Protein AF-A0AAU0KL67-F1 (afdb_monomer)

Secondary structure (DSSP, 8-state):
------S---GGG-EEEHHHHHHH-TTS-HHHHHHHHHTTS-EEETTEEEPP-S-GGGEEEETTEEEEEHHHHHHHHHHHHGGGS------------PPP-----------------

Solvent-accessible surface area (backbone atoms only — not comparable to full-atom values): 7781 Å² total; per-residue (Å²): 132,86,86,69,75,83,91,74,70,79,53,52,86,38,70,31,40,58,66,56,43,23,70,74,39,74,93,39,52,52,70,56,51,52,49,52,62,65,42,14,54,65,44,80,50,100,91,43,80,42,78,33,76,71,50,45,89,36,50,48,76,62,86,96,45,56,30,33,29,46,32,50,49,51,53,49,52,57,61,55,50,62,78,64,76,64,96,70,74,92,77,76,86,79,77,82,84,78,80,87,80,89,78,86,89,80,86,89,82,87,86,78,90,81,86,88,133

Nearest PDB structures (foldseek):
  6zqe-assembly1_UR  TM=4.432E-01  e=9.383E+00  Saccharomyces cerevisiae S288C

Sequence (117 aa):
MSNYPPTDKSLFGVWLTVKLLAEAEPSFTESAIRNYVFNAASRHTSKGPIPGNGLAPHISRIGAKVLINHGGFLCWIDGNRDAGGSSTSPTDYTQPIRPAECGKTAFNGKQGNRRQK

pLDDT: mean 74.3, std 20.86, range [38.91, 96.06]

Radius of gyration: 24.09 Å; Cα contacts (8 Å, 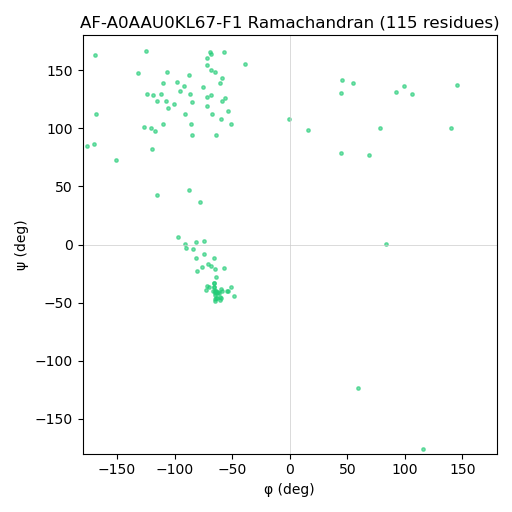|Δi|>4): 89; chains: 1; bounding box: 50×64×54 Å

Mean predicted aligned error: 15.28 Å

Foldseek 3Di:
DDPDDPPDDPLQAPWDFLVVLCVVPVVDDSVRSVVLVVQQCWDADPVGIDHGLVQVVQWDDDPPTIIGRNNSVVVSVVVVVVVVDDDDPDPDDDDDDDDDDDDDDDDDDDDDDDDDD

Structure (mmCIF, N/CA/C/O backbone):
data_AF-A0AAU0KL67-F1
#
_entry.id   AF-A0AAU0KL67-F1
#
loop_
_atom_site.group_PDB
_atom_site.id
_atom_site.type_symbol
_atom_site.label_atom_id
_atom_site.label_alt_id
_atom_site.label_comp_id
_atom_site.label_asym_id
_atom_site.label_entity_id
_atom_site.label_seq_id
_atom_site.pdbx_PDB_ins_code
_atom_site.Cartn_x
_atom_site.Cartn_y
_atom_site.Cartn_z
_atom_site.occupancy
_atom_site.B_iso_or_equiv
_atom_site.auth_seq_id
_atom_site.auth_comp_id
_atom_site.auth_asym_id
_atom_site.auth_atom_id
_atom_site.pdbx_PDB_model_num
ATOM 1 N N . MET A 1 1 ? -23.775 -7.820 30.293 1.00 41.78 1 MET A N 1
ATOM 2 C CA . MET A 1 1 ? -23.583 -7.864 28.827 1.00 41.78 1 MET A CA 1
ATOM 3 C C . MET A 1 1 ? -22.144 -7.461 28.559 1.00 41.78 1 MET A C 1
ATOM 5 O O . MET A 1 1 ? -21.760 -6.359 28.923 1.00 41.78 1 MET A O 1
ATOM 9 N N . SER A 1 2 ? -21.328 -8.402 28.087 1.00 45.41 2 SER A N 1
ATOM 10 C CA . SER A 1 2 ? -19.912 -8.184 27.776 1.00 45.41 2 SER A CA 1
ATOM 11 C C . SER A 1 2 ? -19.806 -7.245 26.568 1.00 45.41 2 SER A C 1
ATOM 13 O O . SER A 1 2 ? -20.215 -7.621 25.476 1.00 45.41 2 SER A O 1
ATOM 15 N N . ASN A 1 3 ? -19.304 -6.024 26.771 1.00 51.56 3 ASN A N 1
ATOM 16 C CA . ASN A 1 3 ? -19.029 -5.044 25.712 1.00 51.56 3 ASN A CA 1
ATOM 17 C C . ASN A 1 3 ? -17.620 -5.247 25.134 1.00 51.56 3 ASN A C 1
ATOM 19 O O . ASN A 1 3 ? -16.854 -4.293 25.008 1.00 51.56 3 ASN A O 1
ATOM 23 N N . TYR A 1 4 ? -17.245 -6.488 24.823 1.00 53.50 4 TYR A N 1
ATOM 24 C CA . TYR A 1 4 ? -16.038 -6.720 24.036 1.00 53.50 4 TYR A CA 1
ATOM 25 C C . TYR A 1 4 ? -16.395 -6.604 22.551 1.00 53.50 4 TYR A C 1
ATOM 27 O O . TYR A 1 4 ? -17.294 -7.317 22.094 1.00 53.50 4 TYR A O 1
ATOM 35 N N . PRO A 1 5 ? -15.741 -5.710 21.782 1.00 56.88 5 PRO A N 1
ATOM 36 C CA . PRO A 1 5 ? -15.873 -5.740 20.334 1.00 56.88 5 PRO A CA 1
ATOM 37 C C . PRO A 1 5 ? -15.403 -7.118 19.844 1.00 56.88 5 PRO A C 1
ATOM 39 O O . PRO A 1 5 ? -14.469 -7.673 20.426 1.00 56.88 5 PRO A O 1
ATOM 42 N N . PRO A 1 6 ? -16.032 -7.698 18.810 1.00 48.41 6 PRO A N 1
ATOM 43 C CA . PRO A 1 6 ? -15.644 -9.011 18.309 1.00 48.41 6 PRO A CA 1
ATOM 44 C C . PRO A 1 6 ? -14.178 -8.968 17.852 1.00 48.41 6 PRO A C 1
ATOM 46 O O . PRO A 1 6 ? -13.856 -8.353 16.836 1.00 48.41 6 PRO A O 1
ATOM 49 N N . THR A 1 7 ? -13.292 -9.599 18.625 1.00 60.56 7 THR A N 1
ATOM 50 C CA . THR A 1 7 ? -11.833 -9.690 18.424 1.00 60.56 7 THR A CA 1
ATOM 51 C C . THR A 1 7 ? -11.447 -10.714 17.352 1.00 60.56 7 THR A C 1
ATOM 53 O O . THR A 1 7 ? -10.454 -11.417 17.489 1.00 60.56 7 THR A O 1
ATOM 56 N N . ASP A 1 8 ? -12.240 -10.826 16.290 1.00 50.72 8 ASP A N 1
ATOM 57 C CA . ASP A 1 8 ? -11.956 -11.724 15.171 1.00 50.72 8 ASP A CA 1
ATOM 58 C C . ASP A 1 8 ? -12.546 -11.162 13.876 1.00 50.72 8 ASP A C 1
ATOM 60 O O . ASP A 1 8 ? -13.576 -11.596 13.361 1.00 50.72 8 ASP A O 1
ATOM 64 N N . LYS A 1 9 ? -11.918 -10.111 13.359 1.00 56.50 9 LYS A N 1
ATOM 65 C CA . LYS A 1 9 ? -11.990 -9.833 11.928 1.00 56.50 9 LYS A CA 1
ATOM 66 C C . LYS A 1 9 ? -10.572 -9.951 11.428 1.00 56.50 9 LYS A C 1
ATOM 68 O O . LYS A 1 9 ? -9.792 -9.018 11.607 1.00 56.50 9 LYS A O 1
ATOM 73 N N . SER A 1 10 ? -10.222 -11.103 10.863 1.00 67.38 10 SER A N 1
ATOM 74 C CA . SER A 1 10 ? -8.926 -11.257 10.214 1.00 67.38 10 SER A CA 1
ATOM 75 C C . SER A 1 10 ? -8.770 -10.140 9.172 1.00 67.38 10 SER A C 1
ATOM 77 O O . SER A 1 10 ? -9.543 -10.012 8.220 1.00 67.38 10 SER A O 1
ATOM 79 N N . LEU A 1 11 ? -7.806 -9.247 9.402 1.00 72.94 11 LEU A N 1
ATOM 80 C CA . LEU A 1 11 ? -7.597 -8.082 8.540 1.00 72.94 11 LEU A CA 1
ATOM 81 C C . LEU A 1 11 ? -6.949 -8.465 7.203 1.00 72.94 11 LEU A C 1
ATOM 83 O O . LEU A 1 11 ? -6.930 -7.656 6.285 1.00 72.94 11 LEU A O 1
ATOM 87 N N . PHE A 1 12 ? -6.519 -9.721 7.050 1.00 78.00 12 PHE A N 1
ATOM 88 C CA . PHE A 1 12 ? -5.837 -10.249 5.868 1.00 78.00 12 PHE A CA 1
ATOM 89 C C . PHE A 1 12 ? -6.557 -9.963 4.540 1.00 78.00 12 PHE A C 1
ATOM 91 O O . PHE A 1 12 ? -5.903 -9.682 3.540 1.00 78.00 12 PHE A O 1
ATOM 98 N N . GLY A 1 13 ? -7.892 -9.992 4.508 1.00 84.25 13 GLY A N 1
ATOM 99 C CA . GLY A 1 13 ? -8.675 -9.698 3.298 1.00 84.25 13 GLY A CA 1
ATOM 100 C C . GLY A 1 13 ? -9.061 -8.225 3.119 1.00 84.25 13 GLY A C 1
ATOM 101 O O . GLY A 1 13 ? -9.714 -7.876 2.134 1.00 84.25 13 GLY A O 1
ATOM 102 N N . VAL A 1 14 ? -8.716 -7.359 4.072 1.00 91.81 14 VAL A N 1
ATOM 103 C CA . VAL A 1 14 ? -9.239 -5.994 4.155 1.00 91.81 14 VAL A CA 1
ATOM 104 C C . VAL A 1 14 ? -8.330 -5.019 3.410 1.00 91.81 14 VAL A C 1
ATOM 106 O O . VAL A 1 14 ? -7.104 -5.040 3.521 1.00 91.81 14 VAL A O 1
ATOM 109 N N . TRP A 1 15 ? -8.962 -4.122 2.656 1.00 94.12 15 TRP A N 1
ATOM 110 C CA . TRP A 1 15 ? -8.309 -2.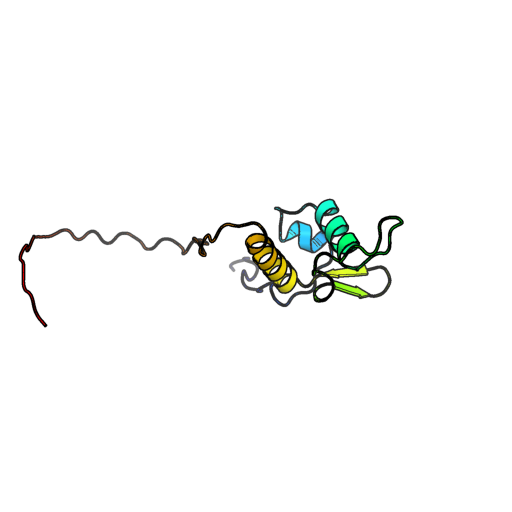993 2.007 1.00 94.12 15 TRP A CA 1
ATOM 111 C C . TRP A 1 15 ? -8.347 -1.782 2.935 1.00 94.12 15 TRP A C 1
ATOM 113 O O . TRP A 1 15 ? -9.413 -1.226 3.205 1.00 94.12 15 TRP A O 1
ATOM 123 N N . LEU A 1 16 ? -7.181 -1.372 3.422 1.00 94.38 16 LEU A N 1
ATOM 124 C CA . LEU A 1 16 ? -7.033 -0.275 4.371 1.00 94.38 16 LEU A CA 1
ATOM 125 C C . LEU A 1 16 ? -6.456 0.960 3.685 1.00 94.38 16 LEU A C 1
ATOM 127 O O . LEU A 1 16 ? -5.669 0.873 2.744 1.00 94.38 16 LEU A O 1
ATOM 131 N N . THR A 1 17 ? -6.841 2.140 4.169 1.00 95.75 17 THR A N 1
ATOM 132 C CA . THR A 1 17 ? -6.135 3.375 3.801 1.00 95.75 17 THR A CA 1
ATOM 133 C C . THR A 1 17 ? -4.775 3.413 4.488 1.00 95.75 17 THR A C 1
ATOM 135 O O . THR A 1 17 ? -4.577 2.756 5.504 1.00 95.75 17 THR A O 1
ATOM 138 N N . VAL A 1 18 ? -3.853 4.234 3.986 1.00 94.50 18 VAL A N 1
ATOM 139 C CA . VAL A 1 18 ? -2.509 4.390 4.574 1.00 94.50 18 VAL A CA 1
ATOM 140 C C . VAL A 1 18 ? -2.565 4.728 6.072 1.00 94.50 18 VAL A C 1
ATOM 142 O O . VAL A 1 18 ? -1.812 4.159 6.853 1.00 94.50 18 VAL A O 1
ATOM 145 N N . LYS A 1 19 ? -3.503 5.592 6.483 1.00 94.25 19 LYS A N 1
ATOM 146 C CA . LYS A 1 19 ? -3.702 5.945 7.893 1.00 94.25 19 LYS A CA 1
ATOM 147 C C . LYS A 1 19 ? -4.166 4.746 8.728 1.00 94.25 19 LYS A C 1
ATOM 149 O O . LYS A 1 19 ? -3.574 4.461 9.758 1.00 94.25 19 LYS A O 1
ATOM 154 N N . LEU A 1 20 ? -5.185 4.023 8.259 1.00 93.69 20 LEU A N 1
ATOM 155 C CA . LEU A 1 20 ? -5.703 2.842 8.962 1.00 93.69 20 LEU A CA 1
ATOM 156 C C . LEU A 1 20 ? -4.677 1.706 9.013 1.00 93.69 20 LEU A C 1
ATOM 158 O O . LEU A 1 20 ? -4.629 0.971 9.990 1.00 93.69 20 LEU A O 1
ATOM 162 N N . LEU A 1 21 ? -3.848 1.568 7.977 1.00 92.31 21 LEU A N 1
ATOM 163 C CA . LEU A 1 21 ? -2.767 0.592 7.960 1.00 92.31 21 LEU A CA 1
ATOM 164 C C . LEU A 1 21 ? -1.697 0.927 9.009 1.00 92.31 21 LEU A C 1
ATOM 166 O O . LEU A 1 21 ? -1.227 0.023 9.685 1.00 92.31 21 LEU A O 1
ATOM 170 N N . ALA A 1 22 ? -1.356 2.208 9.182 1.00 93.88 22 ALA A N 1
ATOM 171 C CA . ALA A 1 22 ? -0.429 2.650 10.228 1.00 93.88 22 ALA A CA 1
ATOM 172 C C . ALA A 1 22 ? -0.992 2.442 11.647 1.00 93.88 22 ALA A C 1
ATOM 174 O O . ALA A 1 22 ? -0.243 2.165 12.577 1.00 93.88 22 ALA A O 1
ATOM 175 N N . GLU A 1 23 ? -2.311 2.573 11.818 1.00 92.12 23 GLU A N 1
ATOM 176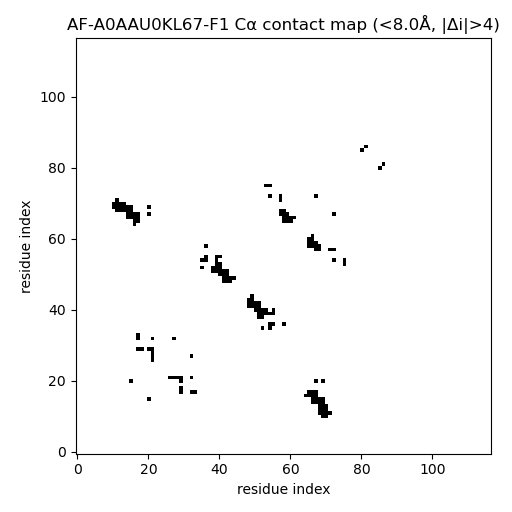 C CA . GLU A 1 23 ? -2.988 2.272 13.087 1.00 92.12 23 GLU A CA 1
ATOM 177 C C . GLU A 1 23 ? -3.036 0.761 13.369 1.00 92.12 23 GLU A C 1
ATOM 179 O O . GLU A 1 23 ? -2.908 0.353 14.521 1.00 92.12 23 GLU A O 1
ATOM 184 N N . ALA A 1 24 ? -3.198 -0.065 12.328 1.00 89.38 24 ALA A N 1
ATOM 185 C CA . ALA A 1 24 ? -3.194 -1.523 12.442 1.00 89.38 24 ALA A CA 1
ATOM 186 C C . ALA A 1 24 ? -1.788 -2.089 12.704 1.00 89.38 24 ALA A C 1
ATOM 188 O O . ALA A 1 24 ? -1.645 -3.007 13.506 1.00 89.38 24 ALA A O 1
ATOM 189 N N . GLU A 1 25 ? -0.762 -1.528 12.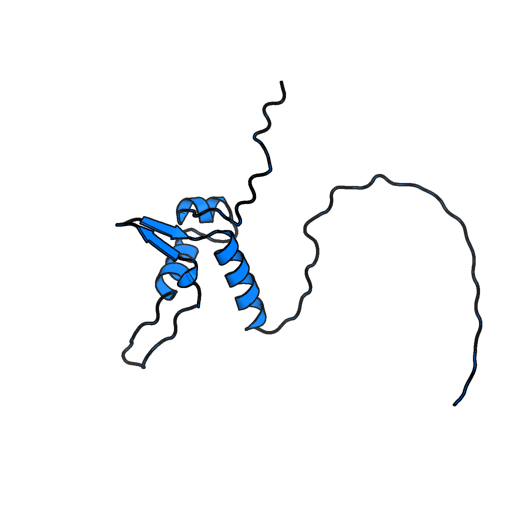058 1.00 89.44 25 GLU A N 1
ATOM 190 C CA . GLU A 1 25 ? 0.632 -1.968 12.154 1.00 89.44 25 GLU A CA 1
ATOM 191 C C . GLU A 1 25 ? 1.524 -0.838 12.697 1.00 89.44 25 GLU A C 1
ATOM 193 O O . GLU A 1 25 ? 2.201 -0.150 11.923 1.00 89.44 25 GLU A O 1
ATOM 198 N N . PRO A 1 26 ? 1.583 -0.641 14.031 1.00 88.44 26 PRO A N 1
ATOM 199 C CA . PRO A 1 26 ? 2.283 0.492 14.644 1.00 88.44 26 PRO A CA 1
ATOM 200 C C . PRO A 1 26 ? 3.804 0.468 14.429 1.00 88.44 26 PRO A C 1
ATOM 202 O O . PRO A 1 26 ? 4.481 1.467 14.673 1.00 88.44 26 PRO A O 1
ATOM 205 N N . SER A 1 27 ? 4.361 -0.648 13.947 1.00 90.69 27 SER A N 1
ATOM 206 C CA . SER A 1 27 ? 5.760 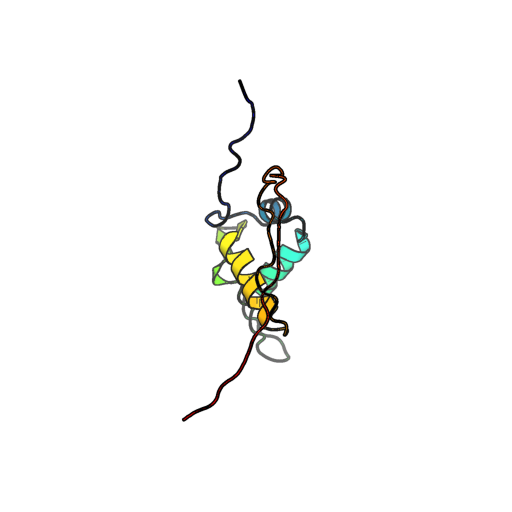-0.749 13.519 1.00 90.69 27 SER A CA 1
ATOM 207 C C . SER A 1 27 ? 6.081 0.121 12.298 1.00 90.69 27 SER A C 1
ATOM 209 O O . SER A 1 27 ? 7.247 0.457 12.084 1.00 90.69 27 SER A O 1
ATOM 211 N N . PHE A 1 28 ? 5.075 0.513 11.508 1.00 91.19 28 PHE A N 1
ATOM 212 C CA . PHE A 1 28 ? 5.253 1.351 10.327 1.00 91.19 28 PHE A CA 1
ATOM 213 C C . PHE A 1 28 ? 4.562 2.699 10.500 1.00 91.19 28 PHE A C 1
ATOM 215 O O . PHE A 1 28 ? 3.353 2.800 10.683 1.00 91.19 28 PHE A O 1
ATOM 222 N N . THR A 1 29 ? 5.336 3.774 10.362 1.00 95.00 29 THR A N 1
ATOM 223 C CA . THR A 1 29 ? 4.760 5.121 10.330 1.00 95.00 29 THR A CA 1
ATOM 224 C C . THR A 1 29 ? 4.010 5.359 9.021 1.00 95.00 29 THR A C 1
ATOM 226 O O . THR A 1 29 ? 4.348 4.803 7.972 1.00 95.00 29 THR A O 1
ATOM 229 N N . GLU A 1 30 ? 3.035 6.268 9.047 1.00 94.44 30 GLU A N 1
ATOM 230 C CA . GLU A 1 30 ? 2.299 6.668 7.844 1.00 94.44 30 GLU A CA 1
ATOM 231 C C . GLU A 1 30 ? 3.249 7.139 6.724 1.00 94.44 30 GLU A C 1
ATOM 233 O O . GLU A 1 30 ? 3.081 6.787 5.555 1.00 94.44 30 GLU A O 1
ATOM 238 N N . SER A 1 31 ? 4.299 7.882 7.087 1.00 95.31 31 SER A N 1
ATOM 239 C CA . SER A 1 31 ? 5.341 8.340 6.163 1.00 95.31 31 SER A CA 1
ATOM 240 C C . SER A 1 31 ? 6.110 7.183 5.520 1.00 95.31 31 SER A C 1
ATOM 242 O O . SER A 1 31 ? 6.375 7.224 4.316 1.00 95.31 31 SER A O 1
ATOM 244 N N . ALA A 1 32 ? 6.437 6.137 6.285 1.00 94.19 32 ALA A N 1
ATOM 245 C CA . ALA A 1 32 ? 7.104 4.948 5.757 1.00 94.19 32 ALA A CA 1
ATOM 246 C C . ALA A 1 32 ? 6.208 4.214 4.749 1.00 94.19 32 ALA A C 1
ATOM 248 O O . ALA A 1 32 ? 6.645 3.920 3.636 1.00 94.19 32 ALA A O 1
ATOM 249 N N . ILE A 1 33 ? 4.930 4.018 5.085 1.00 94.69 33 ILE A N 1
ATOM 250 C CA . ILE A 1 33 ? 3.947 3.388 4.192 1.00 94.69 33 ILE A CA 1
ATOM 251 C C . ILE A 1 33 ? 3.791 4.199 2.898 1.00 94.69 33 ILE A C 1
ATOM 253 O O . ILE A 1 33 ? 3.831 3.636 1.803 1.00 94.69 33 ILE A O 1
ATOM 257 N N . ARG A 1 34 ? 3.686 5.531 2.991 1.00 94.75 34 ARG A N 1
ATOM 258 C CA . ARG A 1 34 ? 3.629 6.418 1.812 1.00 94.75 34 ARG A CA 1
ATOM 259 C C . ARG A 1 34 ? 4.869 6.276 0.927 1.00 94.75 34 ARG A C 1
ATOM 261 O O . ARG A 1 34 ? 4.736 6.238 -0.296 1.00 94.75 34 ARG A O 1
ATOM 268 N N . ASN A 1 35 ? 6.055 6.149 1.521 1.00 94.44 35 ASN A N 1
ATOM 269 C CA . ASN A 1 35 ? 7.290 5.914 0.775 1.00 94.44 35 ASN A CA 1
ATOM 270 C C . ASN A 1 35 ? 7.275 4.549 0.060 1.00 94.44 35 ASN A C 1
ATOM 272 O O . ASN A 1 35 ? 7.641 4.466 -1.113 1.00 94.44 35 ASN A O 1
ATOM 276 N N . TYR A 1 36 ? 6.794 3.484 0.709 1.00 93.31 36 TYR A N 1
ATOM 277 C CA . TYR A 1 36 ? 6.662 2.174 0.060 1.00 93.31 36 TYR A CA 1
ATOM 278 C C . TYR A 1 36 ? 5.669 2.191 -1.102 1.00 93.31 36 TYR A C 1
ATOM 280 O O . TYR A 1 36 ? 5.962 1.628 -2.155 1.00 93.31 36 TYR A O 1
ATOM 288 N N . VAL A 1 37 ? 4.545 2.894 -0.957 1.00 93.31 37 VAL A N 1
ATOM 289 C CA . VAL A 1 37 ? 3.580 3.104 -2.048 1.00 93.31 37 VAL A CA 1
ATOM 290 C C . VAL A 1 37 ? 4.212 3.868 -3.211 1.00 93.31 37 VAL A C 1
ATOM 292 O O . VAL A 1 37 ? 3.974 3.539 -4.373 1.00 93.31 37 VAL A O 1
ATOM 295 N N . PHE A 1 38 ? 5.014 4.893 -2.922 1.00 91.62 38 PHE A N 1
ATOM 296 C CA . PHE A 1 38 ? 5.703 5.671 -3.950 1.00 91.62 38 PHE A CA 1
ATOM 297 C C . PHE A 1 38 ? 6.728 4.826 -4.722 1.00 91.62 38 PHE A C 1
ATOM 299 O O . PHE A 1 38 ? 6.807 4.919 -5.945 1.00 91.62 38 PHE A O 1
ATOM 306 N N . ASN A 1 39 ? 7.463 3.959 -4.023 1.00 91.19 39 ASN A N 1
ATOM 307 C CA . ASN A 1 39 ? 8.462 3.063 -4.612 1.00 91.19 39 ASN A CA 1
ATOM 308 C C . ASN A 1 39 ? 7.862 1.785 -5.232 1.00 91.19 39 ASN A C 1
ATOM 310 O O . ASN A 1 39 ? 8.612 0.933 -5.706 1.00 91.19 39 ASN A O 1
ATOM 314 N N . ALA A 1 40 ? 6.535 1.631 -5.230 1.00 91.69 40 ALA A N 1
ATOM 315 C CA . ALA A 1 40 ? 5.873 0.429 -5.727 1.00 91.69 40 ALA A CA 1
ATOM 316 C C . ALA A 1 40 ? 5.953 0.259 -7.242 1.00 91.69 40 ALA A C 1
ATOM 318 O O . ALA A 1 40 ? 6.108 -0.857 -7.734 1.00 91.69 40 ALA A O 1
ATOM 319 N N . ALA A 1 41 ? 5.870 1.362 -7.981 1.00 88.12 41 ALA A N 1
ATOM 320 C CA . ALA A 1 41 ? 5.957 1.342 -9.432 1.00 88.12 41 ALA A CA 1
ATOM 321 C C . ALA A 1 41 ? 7.414 1.434 -9.902 1.00 88.12 41 ALA A C 1
ATOM 323 O O . ALA A 1 41 ? 8.231 2.145 -9.312 1.00 88.12 41 ALA A O 1
ATOM 324 N N . SER A 1 42 ? 7.721 0.762 -11.013 1.00 89.06 42 SER A N 1
ATOM 325 C CA . SER A 1 42 ? 8.975 0.978 -11.735 1.00 89.06 42 SER A CA 1
ATOM 326 C C . SER A 1 42 ? 9.072 2.429 -12.200 1.00 89.06 42 SER A C 1
ATOM 328 O O . SER A 1 42 ? 8.094 2.989 -12.705 1.00 89.06 42 SER A O 1
ATOM 330 N N . ARG A 1 43 ? 10.256 3.028 -12.083 1.00 89.81 43 ARG A N 1
ATOM 331 C CA . ARG A 1 43 ? 10.494 4.426 -12.463 1.00 89.81 43 ARG A CA 1
ATOM 332 C C . ARG A 1 43 ? 11.738 4.558 -13.325 1.00 89.81 43 ARG A C 1
ATOM 334 O O . ARG A 1 43 ? 12.708 3.833 -13.138 1.00 89.81 43 ARG A O 1
ATOM 341 N N . HIS A 1 44 ? 11.723 5.522 -14.235 1.00 88.81 44 HIS A N 1
ATOM 342 C CA . HIS A 1 44 ? 12.883 5.856 -15.053 1.00 88.81 44 HIS A CA 1
ATOM 343 C C . HIS A 1 44 ? 13.646 7.005 -14.408 1.00 88.81 44 HIS A C 1
ATOM 345 O O . HIS A 1 44 ? 13.057 8.011 -14.015 1.00 88.81 44 HIS A O 1
ATOM 351 N N . THR A 1 45 ? 14.959 6.849 -14.290 1.00 89.12 45 THR A N 1
ATOM 352 C CA . THR A 1 45 ? 15.857 7.903 -13.813 1.00 89.12 45 THR A CA 1
ATOM 353 C C . THR A 1 45 ? 16.958 8.137 -14.835 1.00 89.12 45 THR A C 1
ATOM 355 O O . THR A 1 45 ? 17.176 7.310 -15.717 1.00 89.12 45 THR A O 1
ATOM 358 N N . SER A 1 46 ? 17.700 9.236 -14.696 1.00 89.31 46 SER A N 1
ATOM 359 C CA . SER A 1 46 ? 18.882 9.513 -15.526 1.00 89.31 46 SER A CA 1
ATOM 360 C C . SER A 1 46 ? 19.951 8.415 -15.455 1.00 89.31 46 SER A C 1
ATOM 362 O O . SER A 1 46 ? 20.770 8.303 -16.359 1.00 89.31 46 SER A O 1
ATOM 364 N N . LYS A 1 47 ? 19.931 7.585 -14.403 1.00 86.06 47 LYS A N 1
ATOM 365 C CA . LYS A 1 47 ? 20.829 6.438 -14.209 1.00 86.06 47 LYS A CA 1
ATOM 366 C C . LYS A 1 47 ? 20.280 5.122 -14.780 1.00 86.06 47 LYS A C 1
ATOM 368 O O . LYS A 1 47 ? 20.941 4.099 -14.654 1.00 86.06 47 LYS A O 1
ATOM 373 N N . GLY A 1 48 ? 19.087 5.136 -15.378 1.00 90.06 48 GLY A N 1
ATOM 374 C CA . GLY A 1 48 ? 18.412 3.957 -15.923 1.00 90.06 48 GLY A CA 1
ATOM 375 C C . GLY A 1 48 ? 17.092 3.606 -15.218 1.00 90.06 48 GLY A C 1
ATOM 376 O O . GLY A 1 48 ? 16.620 4.358 -14.349 1.00 90.06 48 GLY A O 1
ATOM 377 N N . PRO A 1 49 ? 16.460 2.485 -15.619 1.00 90.75 49 PRO A N 1
ATOM 378 C CA . PRO A 1 49 ? 15.217 2.004 -15.029 1.00 90.75 49 PRO A CA 1
ATOM 379 C C . PRO A 1 49 ? 15.467 1.440 -13.626 1.00 90.75 49 PRO A C 1
ATOM 381 O O . PRO A 1 49 ? 16.317 0.576 -13.427 1.00 90.75 49 PRO A O 1
ATOM 384 N N . ILE A 1 50 ? 14.707 1.926 -12.649 1.00 88.00 50 ILE A N 1
ATOM 385 C CA . ILE A 1 50 ? 14.698 1.405 -11.283 1.00 88.00 50 ILE A CA 1
ATOM 386 C C . ILE A 1 50 ? 13.462 0.509 -11.140 1.00 88.00 50 ILE A C 1
ATOM 388 O O . ILE A 1 50 ? 12.342 1.004 -11.341 1.00 88.00 50 ILE A O 1
ATOM 392 N N . PRO A 1 51 ? 13.630 -0.783 -10.801 1.00 88.44 51 PRO A N 1
ATOM 393 C CA . PRO A 1 51 ? 12.500 -1.667 -10.552 1.00 88.44 51 PRO A CA 1
ATOM 394 C C . PRO A 1 51 ? 11.722 -1.206 -9.312 1.00 88.44 51 PRO A C 1
ATOM 396 O O . PRO A 1 51 ? 12.288 -0.635 -8.379 1.00 88.44 51 PRO A O 1
ATOM 399 N N . GLY A 1 52 ? 10.408 -1.433 -9.317 1.00 88.12 52 GLY A N 1
ATOM 400 C CA . GLY A 1 52 ? 9.572 -1.184 -8.144 1.00 88.12 52 GLY A CA 1
ATOM 401 C C . GLY A 1 52 ? 9.880 -2.173 -7.016 1.00 88.12 52 GLY A C 1
ATOM 402 O O . GLY A 1 52 ? 10.464 -3.229 -7.248 1.00 88.12 52 GLY A O 1
ATOM 403 N N . ASN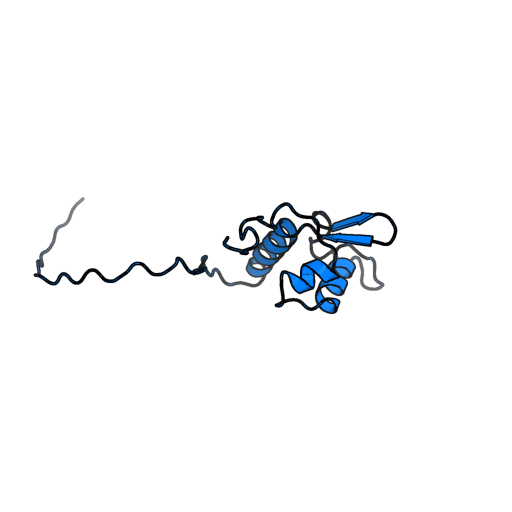 A 1 53 ? 9.447 -1.862 -5.796 1.00 88.00 53 ASN A N 1
ATOM 404 C CA . ASN A 1 53 ? 9.671 -2.719 -4.624 1.00 88.00 53 ASN A CA 1
ATOM 405 C C . ASN A 1 53 ? 8.785 -3.983 -4.571 1.00 88.00 53 ASN A C 1
ATOM 407 O O . ASN A 1 53 ? 8.828 -4.694 -3.577 1.00 88.00 53 ASN A O 1
ATOM 411 N N . GLY A 1 54 ? 7.955 -4.247 -5.585 1.00 87.12 54 GLY A N 1
ATOM 412 C CA . GLY A 1 54 ? 7.067 -5.415 -5.623 1.00 87.12 54 GLY A CA 1
ATOM 413 C C . GLY A 1 54 ? 5.736 -5.252 -4.880 1.00 87.12 54 GLY A C 1
ATOM 414 O O . GLY A 1 54 ? 4.919 -6.162 -4.927 1.00 87.12 54 GLY A O 1
ATOM 415 N N . LEU A 1 55 ? 5.464 -4.094 -4.263 1.00 91.06 55 LEU A N 1
ATOM 416 C CA . LEU A 1 55 ? 4.208 -3.836 -3.540 1.00 91.06 55 LEU A CA 1
ATOM 417 C C . LEU A 1 55 ? 3.037 -3.434 -4.463 1.00 91.06 55 LEU A C 1
ATOM 419 O O . LEU A 1 55 ? 1.882 -3.424 -4.045 1.00 91.06 55 LEU A O 1
ATOM 423 N N . ALA A 1 56 ? 3.311 -3.125 -5.735 1.00 90.50 56 ALA A N 1
ATOM 424 C CA . ALA A 1 56 ? 2.314 -2.693 -6.719 1.00 90.50 56 ALA A CA 1
ATOM 425 C C . ALA A 1 56 ? 1.026 -3.550 -6.806 1.00 90.50 56 ALA A C 1
ATOM 427 O O . ALA A 1 56 ? -0.045 -2.944 -6.835 1.00 90.50 56 ALA A O 1
ATOM 428 N N . PRO A 1 57 ? 1.058 -4.902 -6.816 1.00 90.88 57 PRO A N 1
ATOM 429 C CA . PRO A 1 57 ? -0.159 -5.716 -6.920 1.00 90.88 57 PRO A CA 1
ATOM 430 C C . PRO A 1 57 ? -1.071 -5.637 -5.686 1.00 90.88 57 PRO A C 1
ATOM 432 O O . PRO A 1 57 ? -2.254 -5.955 -5.778 1.00 90.88 57 PRO A O 1
ATOM 435 N N . HIS A 1 58 ? -0.553 -5.191 -4.538 1.00 93.88 58 HIS A N 1
ATOM 436 C CA . HIS A 1 58 ? -1.314 -5.056 -3.291 1.00 93.88 58 HIS A CA 1
ATOM 437 C C . HIS A 1 58 ? -1.833 -3.631 -3.061 1.00 93.88 58 HIS A C 1
ATOM 439 O O . HIS A 1 58 ? -2.389 -3.336 -2.001 1.00 93.88 58 HIS A O 1
ATOM 445 N N . ILE A 1 59 ? -1.661 -2.743 -4.045 1.00 94.19 59 ILE A N 1
ATOM 446 C CA . ILE A 1 59 ? -2.100 -1.351 -3.996 1.00 94.19 59 ILE A CA 1
ATOM 447 C C . ILE A 1 59 ? -3.237 -1.145 -4.994 1.00 94.19 59 ILE A C 1
ATOM 449 O O . ILE A 1 59 ? -3.106 -1.429 -6.181 1.00 94.19 59 ILE A O 1
ATOM 453 N N . SER A 1 60 ? -4.332 -0.556 -4.521 1.00 94.19 60 SER A N 1
ATOM 454 C CA . SER A 1 60 ? -5.441 -0.105 -5.356 1.00 94.19 60 SER A CA 1
ATOM 455 C C . SER A 1 60 ? -5.616 1.402 -5.206 1.00 94.19 60 SER A C 1
ATOM 457 O O . SER A 1 60 ? -5.666 1.939 -4.097 1.00 94.19 60 SER A O 1
ATOM 459 N N . ARG A 1 61 ? -5.673 2.113 -6.335 1.00 94.50 61 ARG A N 1
ATOM 460 C CA . ARG A 1 61 ? -5.880 3.565 -6.374 1.00 94.50 61 ARG A CA 1
ATOM 461 C C . ARG A 1 61 ? -7.303 3.846 -6.837 1.00 94.50 61 ARG A C 1
ATOM 463 O O . ARG A 1 61 ? -7.660 3.506 -7.960 1.00 94.50 61 ARG A O 1
ATOM 470 N N . ILE A 1 62 ? -8.099 4.483 -5.979 1.00 93.88 62 ILE A N 1
ATOM 471 C CA . ILE A 1 62 ? -9.483 4.874 -6.271 1.00 93.88 62 ILE A CA 1
ATOM 472 C C . ILE A 1 62 ? -9.577 6.395 -6.136 1.00 93.88 62 ILE A C 1
ATOM 474 O O . ILE A 1 62 ? -9.639 6.941 -5.031 1.00 93.88 62 ILE A O 1
ATOM 478 N N . GLY A 1 63 ? -9.542 7.091 -7.275 1.00 92.44 63 GLY A N 1
ATOM 479 C CA . GLY A 1 63 ? -9.459 8.552 -7.317 1.00 92.44 63 GLY A CA 1
ATOM 480 C C . GLY A 1 63 ? -8.202 9.062 -6.605 1.00 92.44 63 GLY A C 1
ATOM 481 O O . GLY A 1 63 ? -7.091 8.647 -6.921 1.00 92.44 63 GLY A O 1
ATOM 482 N N . ALA A 1 64 ? -8.381 9.941 -5.616 1.00 89.88 64 ALA A N 1
ATOM 483 C CA . ALA A 1 64 ? -7.289 10.474 -4.795 1.00 89.88 64 ALA A CA 1
ATOM 484 C C . ALA A 1 64 ? -6.888 9.562 -3.616 1.00 89.88 64 ALA A C 1
ATOM 486 O O . ALA A 1 64 ? -5.962 9.890 -2.872 1.00 89.88 64 ALA A O 1
ATOM 487 N N . LYS A 1 65 ? -7.592 8.442 -3.399 1.00 91.69 65 LYS A N 1
ATOM 488 C CA . LYS A 1 65 ? -7.341 7.538 -2.270 1.00 91.69 65 LYS A CA 1
ATOM 489 C C . LYS A 1 65 ? -6.470 6.358 -2.688 1.00 91.69 65 LYS A C 1
ATOM 4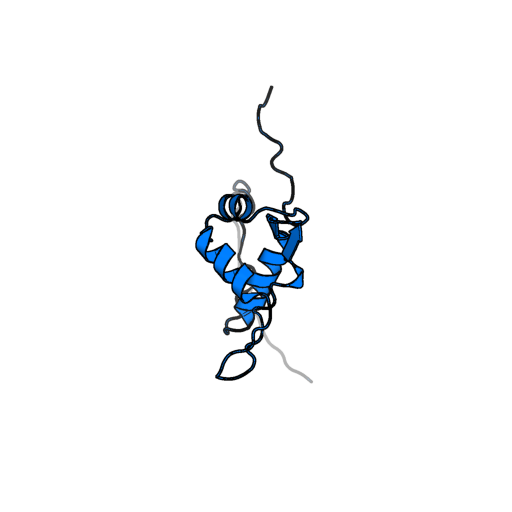91 O O . LYS A 1 65 ? -6.664 5.764 -3.748 1.00 91.69 65 LYS A O 1
ATOM 496 N N . VAL A 1 66 ? -5.546 5.995 -1.801 1.00 95.00 66 VAL A N 1
ATOM 497 C CA . VAL A 1 66 ? -4.720 4.790 -1.907 1.00 95.00 66 VAL A CA 1
ATOM 498 C C . VAL A 1 66 ? -5.198 3.785 -0.871 1.00 95.00 66 VAL A C 1
ATOM 500 O O . VAL A 1 66 ? -5.237 4.092 0.324 1.00 95.00 66 VAL A O 1
ATOM 503 N N . LEU A 1 67 ? -5.554 2.600 -1.352 1.00 96.06 67 LEU A N 1
ATOM 504 C CA . LEU A 1 67 ? -5.915 1.445 -0.551 1.00 96.06 67 LEU A CA 1
ATOM 505 C C . LEU A 1 67 ? -4.828 0.385 -0.678 1.00 96.06 67 LEU A C 1
ATOM 507 O O . LEU A 1 67 ? -4.301 0.151 -1.766 1.00 96.06 67 LEU A O 1
ATOM 511 N N . ILE A 1 68 ? -4.508 -0.254 0.436 1.00 95.38 68 ILE A N 1
ATOM 512 C CA . ILE A 1 68 ? -3.494 -1.296 0.532 1.00 95.38 68 ILE A CA 1
ATOM 513 C C . ILE A 1 68 ? -4.169 -2.526 1.123 1.00 95.38 68 ILE A C 1
ATOM 515 O O . ILE A 1 68 ? -4.859 -2.428 2.140 1.00 95.38 68 ILE A O 1
ATOM 519 N N . ASN A 1 69 ? -3.995 -3.673 0.478 1.00 94.69 69 ASN A N 1
ATOM 520 C CA . ASN A 1 69 ? -4.443 -4.940 1.037 1.00 94.69 69 ASN A CA 1
ATOM 521 C C . ASN A 1 69 ? -3.531 -5.319 2.216 1.00 94.69 69 ASN A C 1
ATOM 523 O O . ASN A 1 69 ? -2.324 -5.469 2.026 1.00 94.69 69 ASN A O 1
ATOM 527 N N . HIS A 1 70 ? -4.092 -5.445 3.422 1.00 93.25 70 HIS A N 1
ATOM 528 C CA . HIS A 1 70 ? -3.310 -5.694 4.642 1.00 93.25 70 HIS A CA 1
ATOM 529 C C . HIS A 1 70 ? -2.573 -7.040 4.596 1.00 93.25 70 HIS A C 1
ATOM 531 O O . HIS A 1 70 ? -1.366 -7.074 4.822 1.00 93.25 70 HIS A O 1
ATOM 537 N N . GLY A 1 71 ? -3.240 -8.125 4.190 1.00 90.94 71 GLY A N 1
ATOM 538 C CA . GLY A 1 71 ? -2.599 -9.440 4.082 1.00 90.94 71 GLY A CA 1
ATOM 539 C C . GLY A 1 71 ? -1.503 -9.499 3.016 1.00 90.94 71 GLY A C 1
ATOM 540 O O . GLY A 1 71 ? -0.440 -10.073 3.243 1.00 90.94 71 GLY A O 1
ATOM 541 N N . GLY A 1 72 ? -1.727 -8.857 1.871 1.00 91.12 72 GLY A N 1
ATOM 542 C CA . GLY A 1 72 ? -0.736 -8.722 0.806 1.00 91.12 72 GLY A CA 1
ATOM 543 C C . GLY A 1 72 ? 0.469 -7.882 1.224 1.00 91.12 72 GLY A C 1
ATOM 544 O O . GLY A 1 72 ? 1.596 -8.209 0.869 1.00 91.12 72 GLY A O 1
ATOM 545 N N . PHE A 1 73 ? 0.253 -6.838 2.027 1.00 91.81 73 PHE A N 1
ATOM 546 C CA . PHE A 1 73 ? 1.332 -6.037 2.600 1.00 91.81 73 PHE A CA 1
ATOM 547 C C . PHE A 1 73 ? 2.206 -6.851 3.565 1.00 91.81 73 PHE A C 1
ATOM 549 O O . PHE A 1 73 ? 3.428 -6.779 3.467 1.00 91.81 73 PHE A O 1
ATOM 556 N N . LEU A 1 74 ? 1.605 -7.668 4.436 1.00 90.25 74 LEU A N 1
ATOM 557 C CA . LEU A 1 74 ? 2.352 -8.560 5.332 1.00 90.25 74 LEU A CA 1
ATOM 558 C C . LEU A 1 74 ? 3.123 -9.639 4.559 1.00 90.25 74 LEU A C 1
ATOM 560 O O . LEU A 1 74 ? 4.320 -9.803 4.768 1.00 90.25 74 LEU A O 1
ATOM 564 N N . CYS A 1 75 ? 2.475 -10.297 3.594 1.00 90.12 75 CYS A N 1
ATOM 565 C CA . CYS A 1 75 ? 3.132 -11.285 2.734 1.00 90.12 75 CYS A CA 1
ATOM 566 C C . CYS A 1 75 ? 4.306 -10.674 1.949 1.00 90.12 75 CYS A C 1
ATOM 568 O O . CYS A 1 75 ? 5.354 -11.300 1.795 1.00 90.12 75 CYS A O 1
ATOM 570 N N . TRP A 1 76 ? 4.153 -9.429 1.494 1.00 91.50 76 TRP A N 1
ATOM 571 C CA . TRP A 1 76 ? 5.228 -8.682 0.855 1.00 91.50 76 TRP A CA 1
ATOM 572 C C . TRP A 1 76 ? 6.402 -8.419 1.810 1.00 91.50 76 TRP A C 1
ATOM 574 O O . TRP A 1 76 ? 7.547 -8.586 1.397 1.00 91.50 76 TRP A O 1
ATOM 584 N N . ILE A 1 77 ? 6.148 -8.056 3.073 1.00 90.12 77 ILE A N 1
ATOM 585 C CA . ILE A 1 77 ? 7.205 -7.879 4.086 1.00 90.12 77 ILE A CA 1
ATOM 586 C C . ILE A 1 77 ? 7.965 -9.188 4.310 1.00 90.12 77 ILE A C 1
ATOM 588 O O . ILE A 1 77 ? 9.199 -9.180 4.285 1.00 90.12 77 ILE A O 1
ATOM 592 N N . ASP A 1 78 ? 7.239 -10.292 4.488 1.00 87.69 78 ASP A N 1
ATOM 593 C CA . ASP A 1 78 ? 7.829 -11.615 4.702 1.00 87.69 78 ASP A CA 1
ATOM 594 C C . ASP A 1 78 ? 8.711 -12.017 3.512 1.00 87.69 78 ASP A C 1
ATOM 596 O O . ASP A 1 78 ? 9.872 -12.380 3.695 1.00 87.69 78 ASP A O 1
ATOM 600 N N . GLY A 1 79 ? 8.224 -11.831 2.281 1.00 83.44 79 GLY A N 1
ATOM 601 C CA . GLY A 1 79 ? 9.007 -12.102 1.072 1.00 83.44 79 GLY A CA 1
ATOM 602 C C . GLY A 1 79 ? 10.242 -11.204 0.912 1.00 83.44 79 GLY A C 1
ATOM 603 O O . GLY A 1 79 ? 11.240 -11.621 0.324 1.00 83.44 79 GLY A O 1
ATOM 604 N N . ASN A 1 80 ? 10.215 -9.981 1.452 1.00 77.56 80 ASN A N 1
ATOM 605 C CA . ASN A 1 80 ? 11.349 -9.055 1.389 1.00 77.56 80 ASN A CA 1
ATOM 606 C C . ASN A 1 80 ? 12.423 -9.345 2.452 1.00 77.56 80 ASN A C 1
ATOM 608 O O . ASN A 1 80 ? 13.583 -8.970 2.266 1.00 77.56 80 ASN A O 1
ATOM 612 N N . ARG A 1 81 ? 12.062 -10.012 3.556 1.00 66.75 81 ARG A N 1
ATOM 613 C CA . ARG A 1 81 ? 13.003 -10.436 4.607 1.00 66.75 81 ARG A CA 1
ATOM 614 C C . ARG A 1 81 ? 13.985 -11.491 4.092 1.00 66.75 81 ARG A C 1
ATOM 616 O O . ARG A 1 81 ? 15.170 -11.432 4.417 1.00 66.75 81 ARG A O 1
ATOM 623 N N . ASP A 1 82 ? 13.526 -12.382 3.220 1.00 54.97 82 ASP A N 1
ATOM 624 C CA . ASP A 1 82 ? 14.343 -13.472 2.675 1.00 54.97 82 ASP A CA 1
ATOM 625 C C . ASP A 1 82 ? 15.345 -13.016 1.597 1.00 54.97 82 ASP A C 1
ATOM 627 O O . ASP A 1 82 ? 16.360 -13.676 1.369 1.00 54.97 82 ASP A O 1
ATOM 631 N N . ALA A 1 83 ? 15.135 -11.843 0.985 1.00 54.25 83 ALA A N 1
ATOM 632 C CA . ALA A 1 83 ? 16.090 -11.241 0.046 1.00 54.25 83 ALA A CA 1
ATOM 633 C C . ALA A 1 83 ? 17.370 -10.721 0.738 1.00 54.25 83 ALA A C 1
ATOM 635 O O . ALA A 1 83 ? 18.386 -10.492 0.080 1.00 54.25 83 ALA A O 1
ATOM 636 N N . GLY A 1 84 ? 17.331 -10.556 2.065 1.00 47.12 84 GLY A N 1
ATOM 637 C CA . GLY A 1 84 ? 18.433 -10.106 2.911 1.00 47.12 84 GLY A CA 1
ATOM 638 C C . GLY A 1 84 ? 18.898 -11.172 3.902 1.00 47.12 84 GLY A C 1
ATOM 639 O O . GLY A 1 84 ? 19.101 -10.852 5.063 1.00 47.12 84 GLY A O 1
ATOM 640 N N . GLY A 1 85 ? 19.025 -12.434 3.478 1.00 49.41 85 GLY A N 1
ATOM 641 C CA . GLY A 1 85 ? 19.782 -13.476 4.181 1.00 49.41 85 GLY A CA 1
ATOM 642 C C . GLY A 1 85 ? 19.596 -13.569 5.703 1.00 49.41 85 GLY A C 1
ATOM 643 O O . GLY A 1 85 ? 20.492 -13.199 6.452 1.00 49.41 85 GLY A O 1
ATOM 644 N N . SER A 1 86 ? 18.500 -14.162 6.175 1.00 44.34 86 SER A N 1
ATOM 645 C CA . SER A 1 86 ? 18.566 -15.137 7.277 1.00 44.34 86 SER A CA 1
ATOM 646 C C . SER A 1 86 ? 17.234 -15.864 7.434 1.00 44.34 86 SER A C 1
ATOM 648 O O . SER A 1 86 ? 16.234 -15.303 7.878 1.00 44.34 86 SER A O 1
ATOM 650 N N . SER A 1 87 ? 17.253 -17.159 7.119 1.00 52.88 87 SER A N 1
ATOM 651 C CA . SER A 1 87 ? 16.237 -18.117 7.536 1.00 52.88 87 SER A CA 1
ATOM 652 C C . SER A 1 87 ? 16.030 -18.008 9.047 1.00 52.88 87 SER A C 1
ATOM 654 O O . SER A 1 87 ? 16.847 -18.478 9.840 1.00 52.88 87 SER A O 1
ATOM 656 N N . THR A 1 88 ? 14.942 -17.386 9.462 1.00 45.88 88 THR A N 1
ATOM 657 C CA . THR A 1 88 ? 14.437 -17.524 10.822 1.00 45.88 88 THR A CA 1
ATOM 658 C C . THR A 1 88 ? 12.995 -17.942 10.679 1.00 45.88 88 THR A C 1
ATOM 660 O O . THR A 1 88 ? 12.122 -17.153 10.331 1.00 45.88 88 THR A O 1
ATOM 663 N N . SER A 1 89 ? 12.822 -19.247 10.867 1.00 50.88 89 SER A N 1
ATOM 664 C CA . SER A 1 89 ? 11.569 -19.970 11.006 1.00 50.88 89 SER A CA 1
ATOM 665 C C . SER A 1 89 ? 10.547 -19.176 11.830 1.00 50.88 89 SER A C 1
ATOM 667 O O . SER A 1 89 ? 10.953 -18.379 12.678 1.00 50.88 89 SER A O 1
ATOM 669 N N . PRO A 1 90 ? 9.238 -19.418 11.651 1.00 49.81 90 PRO A N 1
ATOM 670 C CA . PRO A 1 90 ? 8.204 -18.718 12.396 1.00 49.81 90 PRO A CA 1
ATOM 671 C C . PRO A 1 90 ? 8.318 -19.060 13.886 1.00 49.81 90 PRO A C 1
ATOM 673 O O . PRO A 1 90 ? 7.803 -20.075 14.350 1.00 49.81 90 PRO A O 1
ATOM 676 N N . THR A 1 91 ? 9.023 -18.229 14.649 1.00 45.62 91 THR A N 1
ATOM 677 C CA . THR A 1 91 ? 8.915 -18.214 16.102 1.00 45.62 91 THR A CA 1
ATOM 678 C C . THR A 1 91 ? 7.752 -17.312 16.471 1.00 45.62 91 THR A C 1
ATOM 680 O O . THR A 1 91 ? 7.863 -16.091 16.447 1.00 45.62 91 THR A O 1
ATOM 683 N N . ASP A 1 92 ? 6.664 -17.987 16.825 1.00 41.66 92 ASP A N 1
ATOM 684 C CA . ASP A 1 92 ? 5.969 -17.735 18.082 1.00 41.66 92 ASP A CA 1
ATOM 685 C C . ASP A 1 92 ? 5.247 -16.384 18.198 1.00 41.66 92 ASP A C 1
ATOM 687 O O . ASP A 1 92 ? 5.664 -15.470 18.905 1.00 41.66 92 ASP A O 1
ATOM 691 N N . TYR A 1 93 ? 4.081 -16.301 17.554 1.00 44.12 93 TYR A N 1
ATOM 692 C CA . TYR A 1 93 ? 2.987 -15.506 18.102 1.00 44.12 93 TYR A CA 1
ATOM 693 C C . TYR A 1 93 ? 2.226 -16.378 19.113 1.00 44.12 93 TYR A C 1
ATOM 695 O O . TYR A 1 93 ? 1.363 -17.175 18.747 1.00 44.12 93 TYR A O 1
ATOM 703 N N . THR A 1 94 ? 2.616 -16.240 20.379 1.00 42.47 94 THR A N 1
ATOM 704 C CA . THR A 1 94 ? 1.870 -16.470 21.626 1.00 42.47 94 THR A CA 1
ATOM 705 C C . THR A 1 94 ? 0.569 -17.280 21.511 1.00 42.47 94 THR A C 1
ATOM 707 O O . THR A 1 94 ? -0.510 -16.739 21.264 1.00 42.47 94 THR A O 1
ATOM 710 N N . GLN A 1 95 ? 0.646 -18.575 21.824 1.00 49.28 95 GLN A N 1
ATOM 711 C CA . GLN A 1 95 ? -0.503 -19.354 22.301 1.00 49.28 95 GLN A CA 1
ATOM 712 C C . GLN A 1 95 ? -0.792 -18.979 23.772 1.00 49.28 95 GLN A C 1
ATOM 714 O O . GLN A 1 95 ? 0.151 -18.893 24.564 1.00 49.28 95 GLN A O 1
ATOM 719 N N . PRO A 1 96 ? -2.053 -18.761 24.195 1.00 46.66 96 PRO A N 1
ATOM 720 C CA . PRO A 1 96 ? -2.354 -18.458 25.587 1.00 46.66 96 PRO A CA 1
ATOM 721 C C . PRO A 1 96 ? -2.104 -19.678 26.491 1.00 46.66 96 PRO A C 1
ATOM 723 O O . PRO A 1 96 ? -2.571 -20.786 26.237 1.00 46.66 96 PRO A O 1
ATOM 726 N N . ILE A 1 97 ? -1.333 -19.415 27.546 1.00 52.16 97 ILE A N 1
ATOM 727 C CA . ILE A 1 97 ? -1.158 -20.110 28.831 1.00 52.16 97 ILE A CA 1
ATOM 728 C C . ILE A 1 97 ? -2.032 -21.371 29.003 1.00 52.16 97 ILE A C 1
ATOM 730 O O . ILE A 1 97 ? -3.226 -21.285 29.287 1.00 52.16 97 ILE A O 1
ATOM 734 N N . ARG A 1 98 ? -1.408 -22.555 28.944 1.00 47.53 98 ARG A N 1
ATOM 735 C CA . ARG A 1 98 ? -1.969 -23.789 29.524 1.00 47.53 98 ARG A CA 1
ATOM 736 C C . ARG A 1 98 ? -1.546 -23.853 30.999 1.00 47.53 98 ARG A C 1
ATOM 738 O O . ARG A 1 98 ? -0.358 -23.662 31.270 1.00 47.53 98 ARG A O 1
ATOM 745 N N . PRO A 1 99 ? -2.463 -24.078 31.957 1.00 45.31 99 PRO A N 1
ATOM 746 C CA . PRO A 1 99 ? -2.093 -24.171 33.360 1.00 45.31 99 PRO A CA 1
ATOM 747 C C . PRO A 1 99 ? -1.262 -25.432 33.618 1.00 45.31 99 PRO A C 1
ATOM 749 O O . PRO A 1 99 ? -1.385 -26.444 32.929 1.00 45.31 99 PRO A O 1
ATOM 752 N N . ALA A 1 100 ? -0.387 -25.317 34.612 1.00 53.31 100 ALA A N 1
ATOM 753 C CA . ALA A 1 100 ? 0.531 -26.342 35.067 1.00 53.31 100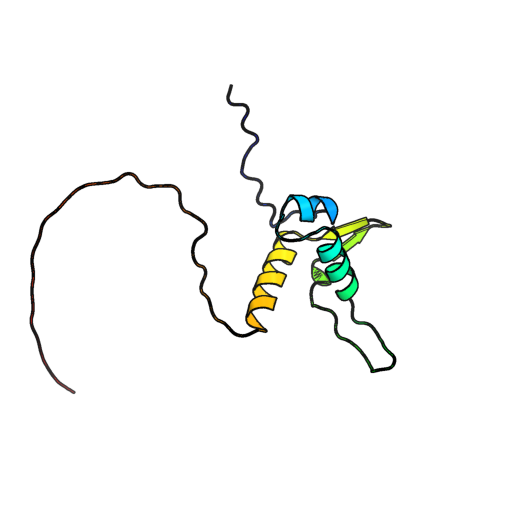 ALA A CA 1
ATOM 754 C C . ALA A 1 100 ? -0.189 -27.641 35.455 1.00 53.31 100 ALA A C 1
ATOM 756 O O . ALA A 1 100 ? -1.023 -27.633 36.356 1.00 53.31 100 ALA A O 1
ATOM 757 N N . GLU A 1 101 ? 0.236 -28.764 34.878 1.00 45.75 101 GLU A N 1
ATOM 758 C CA . GLU A 1 101 ? 0.077 -30.064 35.523 1.00 45.75 101 GLU A CA 1
ATOM 759 C C . GLU A 1 101 ? 1.447 -30.580 35.958 1.00 45.75 101 GLU A C 1
ATOM 761 O O . GLU A 1 101 ? 2.307 -31.000 35.185 1.00 45.75 101 GLU A O 1
ATOM 766 N N . CYS A 1 102 ? 1.636 -30.440 37.266 1.00 38.91 102 CYS A N 1
ATOM 767 C CA . CYS A 1 102 ? 2.646 -31.070 38.086 1.00 38.91 102 CYS A CA 1
ATOM 768 C C . CYS A 1 102 ? 2.502 -32.598 37.994 1.00 38.91 102 CYS A C 1
ATOM 770 O O . CYS A 1 102 ? 1.453 -33.141 38.326 1.00 38.91 102 CYS A O 1
ATOM 772 N N . GLY A 1 103 ? 3.569 -33.292 37.598 1.00 41.56 103 GLY A N 1
ATOM 773 C CA . GLY A 1 103 ? 3.618 -34.752 37.602 1.00 41.56 103 GLY A CA 1
ATOM 774 C C . GLY A 1 103 ? 5.030 -35.262 37.343 1.00 41.56 103 GLY A C 1
ATOM 775 O O . GLY A 1 103 ? 5.426 -35.488 36.207 1.00 41.56 103 GLY A O 1
ATOM 776 N N . LYS A 1 104 ? 5.820 -35.384 38.412 1.00 50.88 104 LYS A N 1
ATOM 777 C CA . LYS A 1 104 ? 7.158 -35.989 38.409 1.00 50.88 104 LYS A CA 1
ATOM 778 C C . LYS A 1 104 ? 7.097 -37.507 38.170 1.00 50.88 104 LYS A C 1
ATOM 780 O O . LYS A 1 104 ? 6.094 -38.143 38.470 1.00 50.88 104 LYS A O 1
ATOM 785 N N . THR A 1 105 ? 8.287 -38.039 37.861 1.00 44.69 105 THR A N 1
ATOM 786 C CA . THR A 1 105 ? 8.791 -39.436 37.901 1.00 44.69 105 THR A CA 1
ATOM 787 C C . THR A 1 105 ? 8.790 -40.162 36.551 1.00 44.69 105 THR A C 1
ATOM 789 O O . THR A 1 105 ? 7.829 -40.073 35.811 1.00 44.69 105 THR A O 1
ATOM 792 N N . ALA A 1 106 ? 9.814 -40.910 36.131 1.00 44.31 106 ALA A N 1
ATOM 793 C CA . ALA A 1 106 ? 11.215 -41.061 36.524 1.00 44.31 106 ALA A CA 1
ATOM 794 C C . ALA A 1 106 ? 11.925 -41.916 35.437 1.00 44.31 106 ALA A C 1
ATOM 796 O O . ALA A 1 106 ? 11.277 -42.664 34.718 1.00 44.31 106 ALA A O 1
ATOM 797 N N . PHE A 1 107 ? 13.262 -41.872 35.437 1.00 40.47 107 PHE A N 1
ATOM 798 C CA . PHE A 1 107 ? 14.164 -43.016 35.196 1.00 40.47 107 PHE A CA 1
ATOM 799 C C . PHE A 1 107 ? 14.459 -43.553 33.765 1.00 40.47 107 PHE A C 1
ATOM 801 O O . PHE A 1 107 ? 13.737 -44.362 33.205 1.00 40.47 107 PHE A O 1
ATOM 808 N N . ASN A 1 108 ? 15.631 -43.137 33.256 1.00 48.97 108 ASN A N 1
ATOM 809 C CA . ASN A 1 108 ? 16.818 -43.910 32.815 1.00 48.97 108 ASN A CA 1
ATOM 810 C C . ASN A 1 108 ? 16.685 -45.190 31.948 1.00 48.97 108 ASN A C 1
ATOM 812 O O . ASN A 1 108 ? 16.084 -46.178 32.354 1.00 48.97 108 ASN A O 1
ATOM 816 N N . GLY A 1 109 ? 17.458 -45.239 30.852 1.00 41.78 109 GLY A N 1
ATOM 817 C CA . GLY A 1 109 ? 17.737 -46.471 30.102 1.00 41.78 109 GLY A CA 1
ATOM 818 C C . GLY A 1 109 ? 18.725 -46.292 28.943 1.00 41.78 109 GLY A C 1
ATOM 819 O O . GLY A 1 109 ? 18.324 -46.090 27.804 1.00 41.78 109 GLY A O 1
ATOM 820 N N . LYS A 1 110 ? 20.028 -46.365 29.247 1.00 54.59 110 LYS A N 1
ATOM 821 C CA . LYS A 1 110 ? 21.146 -46.559 28.299 1.00 54.59 110 LYS A CA 1
ATOM 822 C C . LYS A 1 110 ? 21.001 -47.847 27.461 1.00 54.59 110 LYS A C 1
ATOM 824 O O . LYS A 1 110 ? 20.382 -48.797 27.922 1.00 54.59 110 LYS A O 1
ATOM 829 N N . GLN A 1 111 ? 21.825 -47.900 26.399 1.00 50.78 111 GLN A N 1
ATOM 830 C CA . GLN A 1 111 ? 22.305 -49.038 25.575 1.00 50.78 111 GLN A CA 1
ATOM 831 C C . GLN A 1 111 ? 21.635 -49.070 24.191 1.00 50.78 111 GLN A C 1
ATOM 833 O O . GLN A 1 111 ? 20.427 -48.980 24.095 1.00 50.78 111 GLN A O 1
ATOM 838 N N . GLY A 1 112 ? 22.318 -49.175 23.052 1.00 47.56 112 GLY A N 1
ATOM 839 C CA . GLY A 1 112 ? 23.705 -49.508 22.746 1.00 47.56 112 GLY A CA 1
ATOM 840 C C . GLY A 1 112 ? 23.720 -50.294 21.424 1.00 47.56 112 GLY A C 1
ATOM 841 O O . GLY A 1 112 ? 22.906 -51.188 21.263 1.00 47.56 112 GLY A O 1
ATOM 842 N N . ASN A 1 113 ? 24.669 -49.973 20.535 1.00 51.53 113 ASN A N 1
ATOM 843 C CA . ASN A 1 113 ? 25.205 -50.779 19.421 1.00 51.53 113 ASN A CA 1
ATOM 844 C C . ASN A 1 113 ? 24.274 -51.373 18.336 1.00 51.53 113 ASN A C 1
ATOM 846 O O . ASN A 1 113 ? 23.325 -52.089 18.617 1.00 51.53 113 ASN A O 1
ATOM 850 N N . ARG A 1 114 ? 24.760 -51.300 17.081 1.00 51.03 114 ARG A N 1
ATOM 851 C CA . ARG A 1 114 ? 25.212 -52.456 16.256 1.00 51.03 114 ARG A CA 1
ATOM 852 C C . ARG A 1 114 ? 24.801 -52.330 14.776 1.00 51.03 114 ARG A C 1
ATOM 854 O O . ARG A 1 114 ? 23.693 -52.666 14.404 1.00 51.03 114 ARG A O 1
ATOM 861 N N . ARG A 1 115 ? 25.777 -51.902 13.964 1.00 50.78 115 ARG A N 1
ATOM 862 C CA . ARG A 1 115 ? 26.339 -52.572 12.769 1.00 50.78 115 ARG A CA 1
ATOM 863 C C . ARG A 1 115 ? 25.393 -53.202 11.714 1.00 50.78 115 ARG A C 1
ATOM 865 O O . ARG A 1 115 ? 24.564 -54.037 12.039 1.00 50.78 115 ARG A O 1
ATOM 872 N N . GLN A 1 116 ? 25.834 -53.020 10.461 1.00 56.56 116 GLN A N 1
ATOM 873 C CA . GLN A 1 116 ? 25.527 -53.750 9.210 1.00 56.56 116 GLN A CA 1
ATOM 874 C C . GLN A 1 116 ? 24.360 -53.151 8.406 1.00 56.56 116 GLN A C 1
ATOM 876 O O . GLN A 1 116 ? 23.334 -52.809 8.972 1.00 56.56 116 GLN A O 1
ATOM 881 N N . LYS A 1 117 ? 24.495 -52.932 7.096 1.00 54.25 117 LYS A N 1
ATOM 882 C CA . LYS A 1 117 ? 25.121 -53.790 6.082 1.00 54.25 117 LYS A CA 1
ATOM 883 C C . LYS A 1 117 ? 25.760 -52.970 4.965 1.00 54.25 117 LYS A C 1
ATOM 885 O O . LYS A 1 117 ? 25.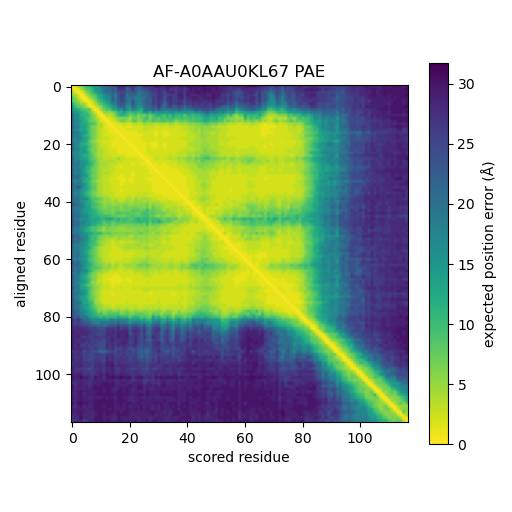185 -51.910 4.642 1.00 54.25 117 LYS A O 1
#